Protein AF-A0A367J0Y9-F1 (afdb_monomer_lite)

Foldseek 3Di:
DDDPPPPPDPPPDDPDPCPPPLVDFDKDKDPWDWDDDPAEIETEIEIETPDPPDDDDPVVVVVVQVVVCVVVVHRYHYHYHYDPDQVVGPRSVVSVLVVVLVPDDNVVSVCVVVVVVPPPDPDDDPDPPVDPDDDDDDDDDGPHDDDDD

Organism: Rhizopus azygosporus (NCBI:txid86630)

pLDDT: mean 73.76, std 20.72, range [27.08, 94.31]

Secondary structure (DSSP, 8-state):
---S----------SS----S--S--EEEPPPEEEE-SSEEEEEEEEEES-SS-PPPHHHHHHHHHHHHHHHTSEEEEEEEE-SSGGGSHHHHHHHHHHHHTTS-HHHHHHHHHHHHS---SS---S------------S--TTS----

Sequence (149 aa):
MKDILSNGLAKYYLPNGNTQIIAHNFDSASKPIIDVTSTTVTVTVFYYMSDTQSALNNNTINALGEVISNVWEQAVELRLVKLHYPYLNSDILAAFIMKNLETDRFERVINKIFSITTPVVSGESNLPSHIIGIKIRLAGRLVTEPSRP

Structure (mmCIF, N/CA/C/O backbone):
data_AF-A0A367J0Y9-F1
#
_entry.id   AF-A0A367J0Y9-F1
#
loop_
_atom_site.group_PDB
_atom_site.id
_atom_site.type_symbol
_atom_site.label_atom_id
_atom_site.label_alt_id
_atom_site.label_comp_id
_atom_site.label_asym_id
_atom_site.label_entity_id
_atom_site.label_seq_id
_atom_site.pdbx_PDB_ins_code
_atom_site.Cartn_x
_atom_site.Cartn_y
_atom_site.Cartn_z
_atom_site.occupancy
_atom_site.B_iso_or_equiv
_atom_site.auth_seq_id
_atom_site.auth_comp_id
_atom_site.auth_asym_id
_atom_site.auth_atom_id
_atom_site.pdbx_PDB_model_num
ATOM 1 N N . MET A 1 1 ? 11.544 -29.829 25.496 1.00 34.91 1 MET A N 1
ATOM 2 C CA . MET A 1 1 ? 12.738 -29.700 24.631 1.00 34.91 1 MET A CA 1
ATOM 3 C C . MET A 1 1 ? 12.271 -29.997 23.205 1.00 34.91 1 MET A C 1
ATOM 5 O O . MET A 1 1 ? 12.042 -31.150 22.890 1.00 34.91 1 MET A O 1
ATOM 9 N N . LYS A 1 2 ? 11.651 -28.986 22.586 1.00 34.00 2 LYS A N 1
ATOM 10 C CA . LYS A 1 2 ? 12.110 -28.248 21.390 1.00 34.00 2 LYS A CA 1
ATOM 11 C C . LYS A 1 2 ? 11.765 -28.936 20.055 1.00 34.00 2 LYS A C 1
ATOM 13 O O . LYS A 1 2 ? 12.516 -29.749 19.540 1.00 34.00 2 LYS A O 1
ATOM 18 N N . ASP A 1 3 ? 10.597 -28.523 19.562 1.00 34.25 3 ASP A N 1
ATOM 19 C CA . ASP A 1 3 ? 10.324 -28.056 18.198 1.00 34.25 3 ASP A CA 1
ATOM 20 C C . ASP A 1 3 ? 10.397 -29.052 17.034 1.00 34.25 3 ASP A C 1
ATOM 22 O O . ASP A 1 3 ? 11.347 -29.091 16.261 1.00 34.25 3 ASP A O 1
ATOM 26 N N . ILE A 1 4 ? 9.272 -29.742 16.822 1.00 35.69 4 ILE A N 1
ATOM 27 C CA . ILE A 1 4 ? 8.912 -30.424 15.562 1.00 35.69 4 ILE A CA 1
ATOM 28 C C . ILE A 1 4 ? 8.131 -29.464 14.618 1.00 35.69 4 ILE A C 1
ATOM 30 O O . ILE A 1 4 ? 7.610 -29.868 13.587 1.00 35.69 4 ILE A O 1
ATOM 34 N N . LEU A 1 5 ? 8.068 -28.157 14.914 1.00 39.47 5 LEU A N 1
ATOM 35 C CA . LEU A 1 5 ? 7.218 -27.191 14.188 1.00 39.47 5 LEU A CA 1
ATOM 36 C C . LEU A 1 5 ? 7.943 -26.225 13.228 1.00 39.47 5 LEU A C 1
ATOM 38 O O . LEU A 1 5 ? 7.322 -25.274 12.767 1.00 39.47 5 LEU A O 1
ATOM 42 N N . SER A 1 6 ? 9.215 -26.435 12.869 1.00 36.50 6 SER A N 1
ATOM 43 C CA . SER A 1 6 ? 9.985 -25.401 12.138 1.00 36.50 6 SER A CA 1
ATOM 44 C C . SER A 1 6 ? 10.417 -25.734 10.699 1.00 36.50 6 SER A C 1
ATOM 46 O O . SER A 1 6 ? 11.365 -25.142 10.196 1.00 36.50 6 SER A O 1
ATOM 48 N N . ASN A 1 7 ? 9.737 -26.645 9.992 1.00 37.03 7 ASN A N 1
ATOM 49 C CA . ASN A 1 7 ? 10.097 -26.987 8.599 1.00 37.03 7 ASN A CA 1
ATOM 50 C C . ASN A 1 7 ? 8.996 -26.675 7.569 1.00 37.03 7 ASN A C 1
ATOM 52 O O . ASN A 1 7 ? 8.908 -27.317 6.528 1.00 37.03 7 ASN A O 1
ATOM 56 N N . GLY A 1 8 ? 8.173 -25.661 7.842 1.00 32.44 8 GLY A N 1
ATOM 57 C CA . GLY A 1 8 ? 7.136 -25.160 6.935 1.00 32.44 8 GLY A CA 1
ATOM 58 C C . GLY A 1 8 ? 7.491 -23.845 6.237 1.00 32.44 8 GLY A C 1
ATOM 59 O O . GLY A 1 8 ? 6.604 -23.034 6.004 1.00 32.44 8 GLY A O 1
ATOM 60 N N . LEU A 1 9 ? 8.766 -23.578 5.940 1.00 32.06 9 LEU A N 1
ATOM 61 C CA . LEU A 1 9 ? 9.153 -22.439 5.103 1.00 32.06 9 LEU A CA 1
ATOM 62 C C . LEU A 1 9 ? 9.387 -22.943 3.684 1.00 32.06 9 LEU A C 1
ATOM 64 O O . LEU A 1 9 ? 10.499 -23.334 3.326 1.00 32.06 9 LEU A O 1
ATOM 68 N N . ALA A 1 10 ? 8.332 -22.928 2.871 1.00 32.50 10 ALA A N 1
ATOM 69 C CA . ALA A 1 10 ? 8.476 -23.010 1.428 1.00 32.50 10 ALA A CA 1
ATOM 70 C C . ALA A 1 10 ? 9.281 -21.786 0.962 1.00 32.50 10 ALA A C 1
ATOM 72 O O . ALA A 1 10 ? 8.745 -20.709 0.707 1.00 32.50 10 ALA A O 1
ATOM 73 N N . LYS A 1 11 ? 10.606 -21.943 0.905 1.00 31.31 11 LYS A N 1
ATOM 74 C CA . LYS A 1 11 ? 11.494 -21.064 0.152 1.00 31.31 11 LYS A CA 1
ATOM 75 C C . LYS A 1 11 ? 11.172 -21.298 -1.318 1.00 31.31 11 LYS A C 1
ATOM 77 O O . LYS A 1 11 ? 11.766 -22.165 -1.952 1.00 31.31 11 LYS A O 1
ATOM 82 N N . TYR A 1 12 ? 10.210 -20.557 -1.853 1.00 30.33 12 TYR A N 1
ATOM 83 C CA . TYR A 1 12 ? 10.060 -20.457 -3.296 1.00 30.33 12 TYR A CA 1
ATOM 84 C C . TYR A 1 12 ? 11.231 -19.624 -3.810 1.00 30.33 12 TYR A C 1
ATOM 86 O O . TYR A 1 12 ? 11.240 -18.396 -3.753 1.00 30.33 12 TYR A O 1
ATOM 94 N N . TYR A 1 13 ? 12.271 -20.341 -4.226 1.00 27.08 13 TYR A N 1
ATOM 95 C CA . TYR A 1 13 ? 13.367 -19.804 -5.009 1.00 27.08 13 TYR A CA 1
ATOM 96 C C . TYR A 1 13 ? 12.780 -19.250 -6.308 1.00 27.08 13 TYR A C 1
ATOM 98 O O . TYR A 1 13 ? 12.309 -20.010 -7.153 1.00 27.08 13 TYR A O 1
ATOM 106 N N . LEU A 1 14 ? 12.817 -17.927 -6.476 1.00 37.81 14 LEU A N 1
ATOM 107 C CA . LEU A 1 14 ? 12.752 -17.341 -7.809 1.00 37.81 14 LEU A CA 1
ATOM 108 C C . LEU A 1 14 ? 13.951 -17.898 -8.596 1.00 37.81 14 LEU A C 1
ATOM 110 O O . LEU A 1 14 ? 15.076 -17.855 -8.078 1.00 37.81 14 LEU A O 1
ATOM 114 N N . PRO A 1 15 ? 13.752 -18.453 -9.806 1.00 31.33 15 PRO A N 1
ATOM 115 C CA . PRO A 1 15 ? 14.873 -18.800 -10.655 1.00 31.33 15 PRO A CA 1
ATOM 116 C C . PRO A 1 15 ? 15.612 -17.496 -10.941 1.00 31.33 15 PRO A C 1
ATOM 118 O O . PRO A 1 15 ? 15.023 -16.534 -11.434 1.00 31.33 15 PRO A O 1
ATOM 121 N N . ASN A 1 16 ? 16.901 -17.496 -10.608 1.00 31.97 16 ASN A N 1
ATOM 122 C CA . ASN A 1 16 ? 17.862 -16.401 -10.734 1.00 31.97 16 ASN A CA 1
ATOM 123 C C . ASN A 1 16 ? 17.915 -15.531 -9.470 1.00 31.97 16 ASN A C 1
ATOM 125 O O . ASN A 1 16 ? 17.088 -14.649 -9.250 1.00 31.97 16 ASN A O 1
ATOM 129 N N . GLY A 1 17 ? 18.942 -15.781 -8.650 1.00 32.88 17 GLY A N 1
ATOM 130 C CA . GLY A 1 17 ? 19.287 -15.043 -7.434 1.00 32.88 17 GLY A CA 1
ATOM 131 C C . GLY A 1 17 ? 19.759 -13.613 -7.695 1.00 32.88 17 GLY A C 1
ATOM 132 O O . GLY A 1 17 ? 20.838 -13.224 -7.265 1.00 32.88 17 GLY A O 1
ATOM 133 N N . ASN A 1 18 ? 18.922 -12.826 -8.362 1.00 30.58 18 ASN A N 1
ATOM 134 C CA . ASN A 1 18 ? 19.057 -11.389 -8.493 1.00 30.58 18 ASN A CA 1
ATOM 135 C C . ASN A 1 18 ? 18.018 -10.727 -7.583 1.00 30.58 18 ASN A C 1
ATOM 137 O O . ASN A 1 18 ? 17.045 -10.135 -8.041 1.00 30.58 18 ASN A O 1
ATOM 141 N N . THR A 1 19 ? 18.247 -10.782 -6.273 1.00 42.62 19 THR A N 1
ATOM 142 C CA . THR A 1 19 ? 17.539 -9.949 -5.282 1.00 42.62 19 THR A CA 1
ATOM 143 C C . THR A 1 19 ? 17.888 -8.454 -5.398 1.00 42.62 19 THR A C 1
ATOM 145 O O . THR A 1 19 ? 17.482 -7.662 -4.558 1.00 42.62 19 THR A O 1
ATOM 148 N N . GLN A 1 20 ? 18.606 -8.038 -6.450 1.00 39.94 20 GLN A N 1
ATOM 149 C CA . GLN A 1 20 ? 19.061 -6.666 -6.690 1.00 39.94 20 GLN A CA 1
ATOM 150 C C . GLN A 1 20 ? 18.580 -6.102 -8.040 1.00 39.94 20 GLN A C 1
ATOM 152 O O . GLN A 1 20 ? 19.395 -5.677 -8.854 1.00 39.94 20 GLN A O 1
ATOM 157 N N . ILE A 1 21 ? 17.277 -6.113 -8.342 1.00 42.75 21 ILE A N 1
ATOM 158 C CA . ILE A 1 21 ? 16.778 -5.440 -9.569 1.00 42.75 21 ILE A CA 1
ATOM 159 C C . ILE A 1 21 ? 15.728 -4.352 -9.284 1.00 42.75 21 ILE A C 1
ATOM 161 O O . ILE A 1 21 ? 15.414 -3.555 -10.166 1.00 42.75 21 ILE A O 1
ATOM 165 N N . ILE A 1 22 ? 15.277 -4.211 -8.034 1.00 46.06 22 ILE A N 1
ATOM 166 C CA . ILE A 1 22 ? 14.557 -3.017 -7.573 1.00 46.06 22 ILE A CA 1
ATOM 167 C C . ILE A 1 22 ? 15.456 -2.341 -6.534 1.00 46.06 22 ILE A C 1
ATOM 169 O O . ILE A 1 22 ? 15.330 -2.561 -5.337 1.00 46.06 22 ILE A O 1
ATOM 173 N N . ALA A 1 23 ? 16.441 -1.577 -7.005 1.00 38.38 23 ALA A N 1
ATOM 174 C CA . ALA A 1 23 ? 17.453 -0.920 -6.169 1.00 38.38 23 ALA A CA 1
ATOM 175 C C . ALA A 1 23 ? 16.936 0.347 -5.459 1.00 38.38 23 ALA A C 1
ATOM 177 O O . ALA A 1 23 ? 17.696 1.274 -5.183 1.00 38.38 23 ALA A O 1
ATOM 178 N N . HIS A 1 24 ? 15.643 0.400 -5.153 1.00 49.78 24 HIS A N 1
ATOM 179 C CA . HIS A 1 24 ? 15.073 1.459 -4.341 1.00 49.78 24 HIS A CA 1
ATOM 180 C C . HIS A 1 24 ? 14.220 0.799 -3.273 1.00 49.78 24 HIS A C 1
ATOM 182 O O . HIS A 1 24 ? 13.241 0.131 -3.601 1.00 49.78 24 HIS A O 1
ATOM 188 N N . ASN A 1 25 ? 14.603 0.985 -2.008 1.00 57.75 25 ASN A N 1
ATOM 189 C CA . ASN A 1 25 ? 13.725 0.720 -0.876 1.00 57.75 25 ASN A CA 1
ATOM 190 C C . ASN A 1 25 ? 12.412 1.464 -1.154 1.00 57.75 25 ASN A C 1
ATOM 192 O O . ASN A 1 25 ? 12.376 2.695 -1.141 1.00 57.75 25 ASN A O 1
ATOM 196 N N . PHE A 1 26 ? 11.384 0.718 -1.551 1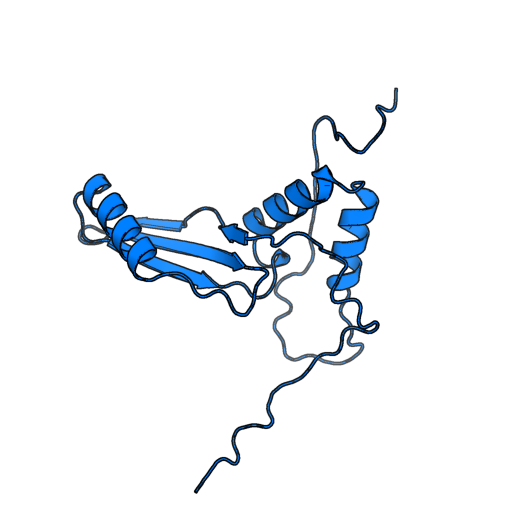.00 66.38 26 PHE A N 1
ATOM 197 C CA . PHE A 1 26 ? 10.076 1.260 -1.873 1.00 66.38 26 PHE A CA 1
ATOM 198 C C . PHE A 1 26 ? 9.133 0.899 -0.742 1.00 66.38 26 PHE A C 1
ATOM 200 O O . PHE A 1 26 ? 8.754 -0.264 -0.585 1.00 66.38 26 PHE A O 1
ATOM 207 N N . ASP A 1 27 ? 8.756 1.926 0.005 1.00 81.31 27 ASP A N 1
ATOM 208 C CA . ASP A 1 27 ? 7.771 1.840 1.063 1.00 81.31 27 ASP A CA 1
ATOM 209 C C . ASP A 1 27 ? 6.578 2.702 0.656 1.00 81.31 27 ASP A C 1
ATOM 211 O O . ASP A 1 27 ? 6.728 3.856 0.243 1.00 81.31 27 ASP A O 1
ATOM 215 N N . SER A 1 28 ? 5.382 2.127 0.703 1.00 84.88 28 SER A N 1
ATOM 216 C CA . SER A 1 28 ? 4.166 2.818 0.285 1.00 84.88 28 SER A CA 1
ATOM 217 C C . SER A 1 28 ? 2.951 2.283 1.019 1.00 84.88 28 SER A C 1
ATOM 219 O O . SER A 1 28 ? 2.903 1.120 1.421 1.00 84.88 28 SER A O 1
ATOM 221 N N . ALA A 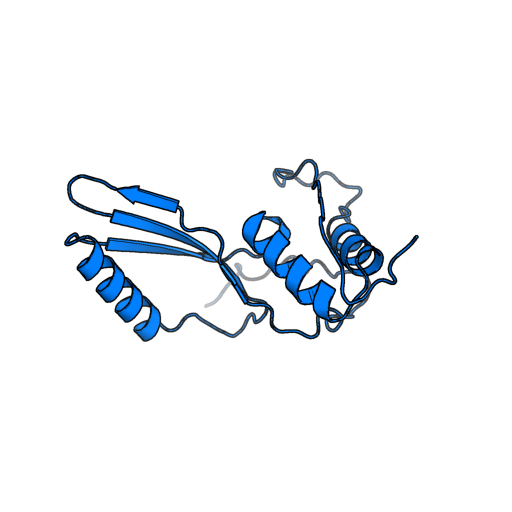1 29 ? 1.962 3.151 1.182 1.00 89.31 29 ALA A N 1
ATOM 222 C CA . ALA A 1 29 ? 0.695 2.854 1.817 1.00 89.31 29 ALA A CA 1
ATOM 223 C C . ALA A 1 29 ? -0.444 3.026 0.809 1.00 89.31 29 ALA A C 1
ATOM 225 O O . ALA A 1 29 ? -0.392 3.885 -0.073 1.00 89.31 29 ALA A O 1
ATOM 226 N N . SER A 1 30 ? -1.476 2.199 0.946 1.00 91.25 30 SER A N 1
ATOM 227 C CA . SER A 1 30 ? -2.718 2.349 0.203 1.00 91.25 30 SER A CA 1
ATOM 228 C C . SER A 1 30 ? -3.495 3.562 0.695 1.00 91.25 30 SER A C 1
ATOM 230 O O . SER A 1 30 ? -3.214 4.121 1.760 1.00 91.25 30 SER A O 1
ATOM 232 N N . LYS A 1 31 ? -4.557 3.916 -0.030 1.00 91.38 31 LYS A N 1
ATOM 233 C CA . LYS A 1 31 ? -5.567 4.806 0.541 1.00 91.38 31 LYS A CA 1
ATOM 234 C C . LYS A 1 31 ? -6.136 4.179 1.823 1.00 91.38 31 LYS A C 1
ATOM 236 O O . LYS A 1 31 ? -6.335 2.957 1.850 1.00 91.38 31 LYS A O 1
ATOM 241 N N . PRO A 1 32 ? -6.365 4.979 2.877 1.00 92.19 32 PRO A N 1
ATOM 242 C CA . PRO A 1 32 ? -6.979 4.486 4.097 1.00 92.19 32 PRO A CA 1
ATOM 243 C C . PRO A 1 32 ? -8.448 4.139 3.841 1.00 92.19 32 PRO A C 1
ATOM 245 O O . PRO A 1 32 ? -9.168 4.892 3.184 1.00 92.19 32 PRO A O 1
ATOM 248 N N . ILE A 1 33 ? -8.892 3.013 4.387 1.00 92.44 33 ILE A N 1
ATOM 249 C CA . ILE A 1 33 ? -10.310 2.682 4.531 1.00 92.44 33 ILE A CA 1
ATOM 250 C C . ILE A 1 33 ? -10.734 3.204 5.898 1.00 92.44 33 ILE A C 1
ATOM 252 O O . ILE A 1 33 ? -10.119 2.852 6.906 1.00 92.44 33 ILE A O 1
ATOM 256 N N . ILE A 1 34 ? -11.732 4.081 5.917 1.00 92.94 34 ILE A N 1
ATOM 257 C CA . ILE A 1 34 ? -12.183 4.764 7.127 1.00 92.94 34 ILE A CA 1
ATOM 258 C C . ILE A 1 34 ? -13.622 4.349 7.393 1.00 92.94 34 ILE A C 1
ATOM 260 O O . ILE A 1 34 ? -14.511 4.677 6.608 1.00 92.94 34 ILE A O 1
ATOM 264 N N . ASP A 1 35 ? -13.830 3.682 8.521 1.00 93.25 35 ASP A N 1
ATOM 265 C CA . ASP A 1 35 ? -15.145 3.294 9.012 1.00 93.25 35 ASP A CA 1
ATOM 266 C C . ASP A 1 35 ? -15.459 4.107 10.269 1.00 93.25 35 ASP A C 1
ATOM 268 O O . ASP A 1 35 ? -14.822 3.956 11.315 1.00 93.25 35 ASP A O 1
ATOM 272 N N . VAL A 1 36 ? -16.434 5.008 10.154 1.00 91.12 36 VAL A N 1
ATOM 273 C CA . VAL A 1 36 ? -16.854 5.888 11.249 1.00 91.12 36 VAL A CA 1
ATOM 274 C C . VAL A 1 36 ? -18.070 5.281 11.934 1.00 91.12 36 VAL A C 1
ATOM 276 O O . VAL A 1 36 ? -19.128 5.127 11.325 1.00 91.12 36 VAL A O 1
ATOM 279 N N . THR A 1 37 ? -17.923 4.952 13.214 1.00 90.31 37 THR A N 1
ATOM 280 C CA . THR A 1 37 ? -19.020 4.526 14.095 1.00 90.31 37 THR A CA 1
ATOM 281 C C . THR A 1 37 ? -19.358 5.657 15.072 1.00 90.31 37 THR A C 1
ATOM 283 O O . THR A 1 37 ? -18.610 6.622 1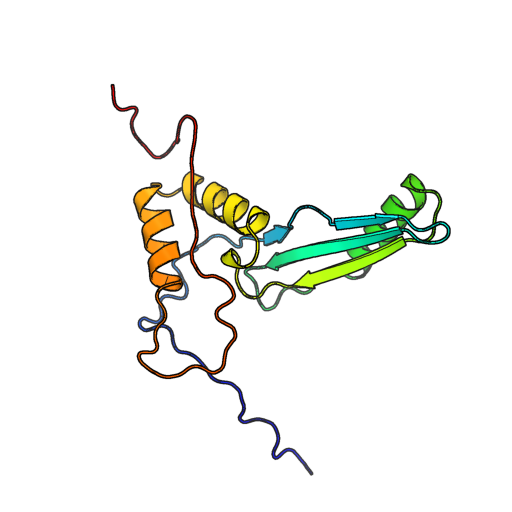5.203 1.00 90.31 37 THR A O 1
ATOM 286 N N . SER A 1 38 ? -20.480 5.563 15.791 1.00 84.56 38 SER A N 1
ATOM 287 C CA . SER A 1 38 ? -20.883 6.568 16.789 1.00 84.56 38 SER A CA 1
ATOM 288 C C . SER A 1 38 ? -19.864 6.780 17.917 1.00 84.56 38 SER A C 1
ATOM 290 O O . SER A 1 38 ? -19.847 7.847 18.522 1.00 84.56 38 SER A O 1
ATOM 292 N N . THR A 1 39 ? -19.031 5.778 18.207 1.00 87.19 39 THR A N 1
ATOM 293 C CA . THR A 1 39 ? -18.076 5.790 19.327 1.00 87.19 39 THR A CA 1
ATOM 294 C C . THR A 1 39 ? -16.615 5.739 18.901 1.00 87.19 39 THR A C 1
ATOM 296 O O . THR A 1 39 ? -15.748 6.170 19.657 1.00 87.19 39 THR A O 1
ATOM 299 N N . THR A 1 40 ? -16.328 5.166 17.733 1.00 91.12 40 THR A N 1
ATOM 300 C CA . THR A 1 40 ? -14.964 4.853 17.304 1.00 91.12 40 THR A CA 1
ATOM 301 C C . THR A 1 40 ? -14.791 5.056 15.809 1.00 91.12 40 THR A C 1
ATOM 303 O O . THR A 1 40 ? -15.667 4.691 15.021 1.00 91.12 40 THR A O 1
ATOM 306 N N . VAL A 1 41 ? -13.624 5.561 15.421 1.00 92.81 41 VAL A N 1
ATOM 307 C CA . VAL A 1 41 ? -13.186 5.638 14.025 1.00 92.81 41 VAL A CA 1
ATOM 308 C C . VAL A 1 41 ? -12.146 4.553 13.787 1.00 92.81 41 VAL A C 1
ATOM 310 O O . VAL A 1 41 ? -11.072 4.573 14.386 1.00 92.81 41 VAL A O 1
ATOM 313 N N . THR A 1 42 ? -12.444 3.606 12.905 1.00 94.31 42 THR A N 1
ATOM 314 C CA . THR A 1 42 ? -11.482 2.580 12.497 1.00 94.31 42 THR A CA 1
ATOM 315 C C . THR A 1 42 ? -10.815 3.017 11.200 1.00 94.31 42 THR A C 1
ATOM 317 O O . THR A 1 42 ? -11.478 3.219 10.184 1.00 94.31 42 THR A O 1
ATOM 320 N N . VAL A 1 43 ? -9.490 3.153 11.224 1.00 93.06 43 VAL A N 1
ATOM 321 C CA . VAL A 1 43 ? -8.683 3.522 10.056 1.00 93.06 43 VAL A CA 1
ATOM 322 C C . VAL A 1 43 ? -7.823 2.328 9.672 1.00 93.06 43 VAL A C 1
ATOM 324 O O . VAL A 1 43 ? -6.860 1.998 10.362 1.00 93.06 43 VAL A O 1
ATOM 327 N N . THR A 1 44 ? -8.161 1.675 8.563 1.00 94.19 44 THR A N 1
ATOM 328 C CA . THR A 1 44 ? -7.396 0.543 8.029 1.00 94.19 44 THR A CA 1
ATOM 329 C C . THR A 1 44 ? -6.508 0.997 6.881 1.00 94.19 44 THR A C 1
ATOM 331 O O . THR A 1 44 ? -6.989 1.542 5.889 1.00 94.19 44 THR A O 1
ATOM 334 N N . VAL A 1 45 ? -5.206 0.745 6.992 1.00 93.06 45 VAL A N 1
ATOM 335 C CA . VAL A 1 45 ? -4.216 1.099 5.972 1.00 93.06 45 VAL A CA 1
ATOM 336 C C . VAL A 1 45 ? -3.416 -0.136 5.600 1.00 93.06 45 VAL A C 1
ATOM 338 O O . VAL A 1 45 ? -2.747 -0.739 6.443 1.00 93.06 45 VAL A O 1
ATOM 341 N N . PHE A 1 46 ? -3.460 -0.505 4.322 1.00 92.12 46 PHE A N 1
ATOM 342 C CA . PHE A 1 46 ? -2.556 -1.511 3.787 1.00 92.12 46 PHE A CA 1
ATOM 343 C C . PHE A 1 46 ? -1.231 -0.846 3.449 1.00 92.12 46 PHE A C 1
ATOM 345 O O . PHE A 1 46 ? -1.210 0.269 2.932 1.00 92.12 46 PHE A O 1
ATOM 352 N N . TYR A 1 47 ? -0.120 -1.515 3.716 1.00 90.88 47 TYR A N 1
ATOM 353 C CA . TYR A 1 47 ? 1.192 -0.968 3.399 1.00 90.88 47 TYR A CA 1
ATOM 354 C C . TYR A 1 47 ? 2.138 -2.049 2.895 1.00 90.88 47 TYR A C 1
ATOM 356 O O . TYR A 1 47 ? 2.038 -3.215 3.271 1.00 90.88 47 TYR A O 1
ATOM 364 N N . TYR A 1 48 ? 3.066 -1.655 2.037 1.00 87.12 48 TYR A N 1
ATOM 365 C CA . TYR A 1 48 ? 4.151 -2.490 1.548 1.00 87.12 48 TYR A CA 1
ATOM 366 C C . TYR A 1 48 ? 5.474 -1.864 1.972 1.00 87.12 48 TYR A C 1
ATOM 368 O O . TYR A 1 48 ? 5.651 -0.653 1.842 1.00 87.12 48 TYR A O 1
ATOM 376 N N . MET A 1 49 ? 6.385 -2.696 2.472 1.00 84.25 49 MET A N 1
ATOM 377 C CA . MET A 1 49 ? 7.754 -2.299 2.789 1.00 84.25 49 MET A CA 1
ATOM 378 C C . MET A 1 49 ? 8.719 -3.278 2.147 1.00 84.25 49 MET A C 1
ATOM 380 O O . MET A 1 49 ? 8.566 -4.493 2.309 1.00 84.25 49 MET A O 1
ATOM 384 N N . SER A 1 50 ? 9.705 -2.737 1.437 1.00 73.56 50 SER A N 1
ATOM 385 C CA . SER A 1 50 ? 10.724 -3.542 0.759 1.00 73.56 50 SER A CA 1
ATOM 386 C C . SER A 1 50 ? 11.710 -4.162 1.744 1.00 73.56 50 SER A C 1
ATOM 388 O O . SER A 1 50 ? 12.243 -5.240 1.483 1.00 73.56 50 SER A O 1
ATOM 390 N N . ASP A 1 51 ? 11.973 -3.484 2.860 1.00 75.31 51 ASP A N 1
ATOM 391 C CA . ASP A 1 51 ? 12.867 -3.999 3.885 1.00 75.31 51 ASP A CA 1
ATOM 392 C C . ASP A 1 51 ? 12.118 -4.936 4.842 1.00 75.31 51 ASP A C 1
ATOM 394 O O . ASP A 1 51 ? 11.139 -4.579 5.505 1.00 75.31 51 ASP A O 1
ATOM 398 N N . THR A 1 52 ? 12.596 -6.175 4.918 1.00 64.25 52 THR A N 1
ATOM 399 C CA . THR A 1 52 ? 12.075 -7.193 5.829 1.00 64.25 52 THR A CA 1
ATOM 400 C C . THR A 1 52 ? 12.447 -6.942 7.288 1.00 64.25 52 THR A C 1
ATOM 402 O O . THR A 1 52 ? 11.742 -7.441 8.162 1.00 64.25 52 THR A O 1
ATOM 405 N N . GLN A 1 53 ? 13.523 -6.193 7.550 1.00 63.38 53 GLN A N 1
ATOM 406 C CA . GLN A 1 53 ? 14.058 -5.952 8.896 1.00 63.38 53 GLN A CA 1
ATOM 407 C C . GLN A 1 53 ? 13.542 -4.655 9.528 1.00 63.38 53 GLN A C 1
ATOM 409 O O . GLN A 1 53 ? 13.604 -4.493 10.747 1.00 63.38 53 GLN A O 1
ATOM 414 N N . SER A 1 54 ? 12.994 -3.745 8.723 1.00 67.25 54 SER A N 1
ATOM 415 C CA . SER A 1 54 ? 12.385 -2.515 9.215 1.00 67.25 54 SER A CA 1
ATOM 416 C C . SER A 1 54 ? 10.983 -2.793 9.765 1.00 67.25 54 SER A C 1
ATOM 418 O O . SER A 1 54 ? 10.043 -3.098 9.028 1.00 67.25 54 SER A O 1
ATOM 420 N N . ALA A 1 55 ? 10.844 -2.695 11.088 1.00 69.88 55 ALA A N 1
ATOM 421 C CA . ALA A 1 55 ? 9.557 -2.672 11.772 1.00 69.88 55 ALA A CA 1
ATOM 422 C C . ALA A 1 55 ? 9.036 -1.232 11.870 1.00 69.88 55 ALA A C 1
ATOM 424 O O . ALA A 1 55 ? 9.812 -0.284 11.996 1.00 69.88 55 ALA A O 1
ATOM 425 N N . LEU A 1 56 ? 7.712 -1.068 11.843 1.00 80.19 56 LEU A N 1
ATOM 426 C CA . LEU A 1 56 ? 7.109 0.232 12.113 1.00 80.19 56 LEU A CA 1
ATOM 427 C C . LEU A 1 56 ? 7.400 0.641 13.560 1.00 80.19 56 LEU A C 1
ATOM 429 O O . LEU A 1 56 ? 7.317 -0.173 14.480 1.00 80.19 56 LEU A O 1
ATOM 433 N N . ASN A 1 57 ? 7.734 1.911 13.763 1.00 87.06 57 ASN A N 1
ATOM 434 C CA . ASN A 1 57 ? 8.025 2.429 15.089 1.00 87.06 57 ASN A CA 1
ATOM 435 C C . ASN A 1 57 ? 6.712 2.719 15.841 1.00 87.06 57 ASN A C 1
ATOM 437 O O . ASN A 1 57 ? 5.899 3.543 15.412 1.00 87.06 57 ASN A O 1
ATOM 441 N N . ASN A 1 58 ? 6.520 2.069 16.991 1.00 88.50 58 ASN A N 1
ATOM 442 C CA . ASN A 1 58 ? 5.319 2.236 17.814 1.00 88.50 58 ASN A CA 1
ATOM 443 C C . ASN A 1 58 ? 5.105 3.691 18.252 1.00 88.50 58 ASN A C 1
ATOM 445 O O . ASN A 1 58 ? 3.967 4.143 18.314 1.00 88.50 58 ASN A O 1
ATOM 449 N N . ASN A 1 59 ? 6.175 4.456 18.484 1.00 92.25 59 ASN A N 1
ATOM 450 C CA . ASN A 1 59 ? 6.056 5.859 18.884 1.00 92.25 59 ASN A CA 1
ATOM 451 C C . ASN A 1 59 ? 5.458 6.709 17.759 1.00 92.25 59 ASN A C 1
ATOM 453 O O . ASN A 1 59 ? 4.592 7.541 18.012 1.00 92.25 59 ASN A O 1
ATOM 457 N N . THR A 1 60 ? 5.876 6.473 16.511 1.00 89.38 60 THR A N 1
ATOM 458 C CA . THR A 1 60 ? 5.316 7.189 15.354 1.00 89.38 60 THR A CA 1
ATOM 459 C C . THR A 1 60 ? 3.877 6.774 15.074 1.00 89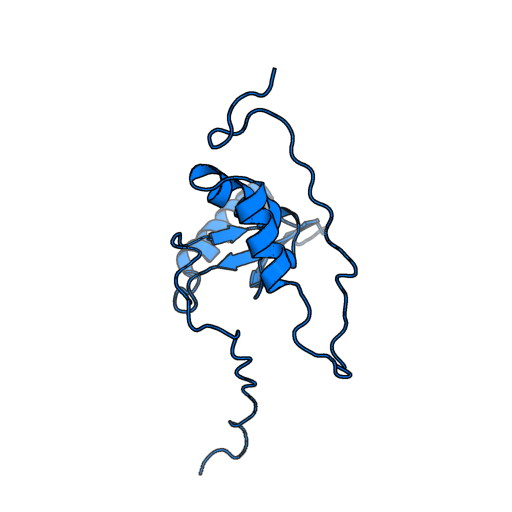.38 60 THR A C 1
ATOM 461 O O . THR A 1 60 ? 3.066 7.614 14.699 1.00 89.38 60 THR A O 1
ATOM 464 N N . ILE A 1 61 ? 3.544 5.499 15.300 1.00 90.00 61 ILE A N 1
ATOM 465 C CA . ILE A 1 61 ? 2.173 4.996 15.165 1.00 90.00 61 ILE A CA 1
ATOM 466 C C . ILE A 1 61 ? 1.257 5.638 16.212 1.00 90.00 61 ILE A C 1
ATOM 468 O O . ILE A 1 61 ? 0.175 6.106 15.870 1.00 90.00 61 ILE A O 1
ATOM 472 N N . ASN A 1 62 ? 1.701 5.705 17.467 1.00 91.69 62 ASN A N 1
ATOM 473 C CA . ASN A 1 62 ? 0.923 6.303 18.548 1.00 91.69 62 ASN A CA 1
ATOM 474 C C . ASN A 1 62 ? 0.712 7.803 18.321 1.00 91.69 62 ASN A C 1
ATOM 476 O O . ASN A 1 62 ? -0.411 8.277 18.456 1.00 91.69 62 ASN A O 1
ATOM 480 N N . ALA A 1 63 ? 1.753 8.526 17.897 1.00 92.69 63 ALA A N 1
ATOM 481 C CA . ALA A 1 63 ? 1.639 9.939 17.541 1.00 92.69 63 ALA A CA 1
ATOM 482 C C . ALA A 1 63 ? 0.658 10.161 16.377 1.00 92.69 63 ALA A C 1
ATOM 484 O O . ALA A 1 63 ? -0.146 11.089 16.410 1.00 92.69 63 ALA A O 1
ATOM 485 N N . LEU A 1 64 ? 0.676 9.291 15.361 1.00 89.81 64 LEU A N 1
ATOM 486 C CA . LEU A 1 64 ? -0.303 9.336 14.275 1.00 89.81 64 LEU A CA 1
ATOM 487 C C . LEU A 1 64 ? -1.725 9.087 14.798 1.00 89.81 64 LEU A C 1
ATOM 489 O O . LEU A 1 64 ? -2.640 9.820 14.436 1.00 89.81 64 LEU A O 1
ATOM 493 N N . GLY A 1 65 ? -1.907 8.086 15.662 1.00 91.19 65 GLY A N 1
ATOM 494 C CA . GLY A 1 65 ? -3.191 7.791 16.297 1.00 91.19 65 GLY A CA 1
ATOM 495 C C . GLY A 1 65 ? -3.729 8.964 17.117 1.00 91.19 65 GLY A C 1
ATOM 496 O O . GLY A 1 65 ? -4.917 9.259 17.035 1.00 91.19 65 GLY A O 1
ATOM 497 N N . GLU A 1 66 ? -2.861 9.674 17.838 1.00 93.06 66 GLU A N 1
ATOM 498 C CA . GLU A 1 66 ? -3.212 10.875 18.603 1.00 93.06 66 GLU A CA 1
ATOM 499 C C . GLU A 1 66 ? -3.637 12.030 17.688 1.00 93.06 66 GLU A C 1
ATOM 501 O O . GLU A 1 66 ? -4.688 12.630 17.899 1.00 93.06 66 GLU A O 1
ATOM 506 N N . VAL A 1 67 ? -2.879 12.303 16.620 1.00 94.00 67 VAL A N 1
ATOM 507 C CA . VAL A 1 67 ? -3.233 13.341 15.636 1.00 94.00 67 VAL A CA 1
ATOM 508 C C . VAL A 1 67 ? -4.579 13.042 14.984 1.00 94.00 67 VAL A C 1
ATOM 510 O O . VAL A 1 67 ? -5.415 13.933 14.868 1.00 94.00 67 VAL A O 1
ATOM 513 N N . ILE A 1 68 ? -4.804 11.792 14.581 1.00 91.31 68 ILE A N 1
ATOM 514 C CA . ILE A 1 68 ? -6.074 11.343 14.009 1.00 91.31 68 ILE A CA 1
ATOM 515 C C . ILE A 1 68 ? -7.174 11.519 15.071 1.00 91.31 68 ILE A C 1
ATOM 517 O O . ILE A 1 68 ? -8.150 12.216 14.825 1.00 91.31 68 ILE A O 1
ATOM 521 N N . SER A 1 69 ? -6.998 11.025 16.296 1.00 93.19 69 SER A N 1
ATOM 522 C CA . SER A 1 69 ? -8.011 11.160 17.356 1.00 93.19 69 SER A CA 1
ATOM 523 C C . SER A 1 69 ? -8.394 12.617 17.633 1.00 93.19 69 SER A C 1
ATOM 525 O O . SER A 1 69 ? -9.580 12.913 17.769 1.00 93.19 69 SER A O 1
ATOM 527 N N . ASN A 1 70 ? -7.429 13.537 17.588 1.00 93.50 70 ASN A N 1
ATOM 528 C CA . ASN A 1 70 ? -7.675 14.970 17.739 1.00 93.50 70 ASN A CA 1
ATOM 529 C C . ASN A 1 70 ? -8.479 15.577 16.577 1.00 93.50 70 ASN A C 1
ATOM 531 O O . ASN A 1 70 ? -9.239 16.513 16.794 1.00 93.50 70 ASN A O 1
ATOM 535 N N . VAL A 1 71 ? -8.334 15.062 15.351 1.00 92.12 71 VAL A N 1
ATOM 536 C CA . VAL A 1 71 ? -9.085 15.538 14.173 1.00 92.12 71 VAL A CA 1
ATOM 537 C C . VAL A 1 71 ? -10.545 15.083 14.206 1.00 92.12 71 VAL A C 1
ATOM 539 O O . VAL A 1 71 ? -11.422 15.828 13.775 1.00 92.12 71 VAL A O 1
ATOM 542 N N . TRP A 1 72 ? -10.811 13.870 14.694 1.00 89.25 72 TRP A N 1
ATOM 543 C CA . TRP A 1 72 ? -12.164 13.299 14.739 1.00 89.25 72 TRP A CA 1
ATOM 544 C C . TRP A 1 72 ? -12.872 13.464 16.092 1.00 89.25 72 TRP A C 1
ATOM 546 O O . TRP A 1 72 ? -14.041 13.105 16.189 1.00 89.25 72 TRP A O 1
ATOM 556 N N . GLU A 1 73 ? -12.188 13.974 17.123 1.00 92.06 73 GLU A N 1
ATOM 557 C CA . GLU A 1 73 ? -12.689 14.101 18.507 1.00 92.06 73 GLU A CA 1
ATOM 558 C C . GLU A 1 73 ? -13.272 12.786 19.070 1.00 92.06 73 GLU A C 1
ATOM 560 O O . GLU A 1 73 ? -14.165 12.767 19.918 1.00 92.06 73 GLU A O 1
ATOM 565 N N . GLN A 1 74 ? -12.769 11.653 18.578 1.00 90.56 74 GLN A N 1
ATOM 566 C CA . GLN A 1 74 ? -13.265 10.312 18.874 1.00 90.56 74 GLN A CA 1
ATOM 567 C C . GLN A 1 74 ? -12.103 9.346 19.101 1.00 90.56 74 GLN A C 1
ATOM 569 O O . GLN A 1 74 ? -10.968 9.585 18.676 1.00 90.56 74 GLN A O 1
ATOM 574 N N . ALA A 1 75 ? -12.391 8.223 19.763 1.00 90.31 75 ALA A N 1
ATOM 575 C CA . ALA A 1 75 ? -11.427 7.142 19.909 1.00 90.31 75 ALA A CA 1
ATOM 576 C C . ALA A 1 75 ? -11.125 6.518 18.537 1.00 90.31 75 ALA A C 1
ATOM 578 O O . ALA A 1 75 ? -12.033 6.166 17.782 1.00 90.31 75 ALA A O 1
ATOM 579 N N . VAL A 1 76 ? -9.841 6.375 18.222 1.00 93.38 76 VAL A N 1
ATOM 580 C CA . VAL A 1 76 ? -9.372 5.877 16.927 1.00 93.38 76 VAL A CA 1
ATOM 581 C C . VAL A 1 76 ? -8.739 4.508 17.096 1.00 93.38 76 VAL A C 1
ATOM 583 O O . VAL A 1 76 ? -7.850 4.320 17.924 1.00 93.38 76 VAL A O 1
ATOM 586 N N . GLU A 1 77 ? -9.141 3.573 16.244 1.00 92.69 77 GLU A N 1
ATOM 587 C CA . GLU A 1 77 ? -8.471 2.291 16.077 1.00 92.69 77 GLU A CA 1
ATOM 588 C C . GLU A 1 77 ? -7.692 2.291 14.756 1.00 92.69 77 GLU A C 1
ATOM 590 O O . GLU A 1 77 ? -8.279 2.265 13.672 1.00 92.69 77 GLU A O 1
ATOM 595 N N . LEU A 1 78 ? -6.360 2.309 14.836 1.00 92.06 78 LEU A N 1
ATOM 596 C CA . LEU A 1 78 ? -5.500 2.230 13.657 1.00 92.06 78 LEU A CA 1
ATOM 597 C C . LEU A 1 78 ? -5.139 0.771 13.351 1.00 92.06 78 LEU A C 1
ATOM 599 O O . LEU A 1 78 ? -4.476 0.101 14.143 1.00 92.06 78 LEU A O 1
ATOM 603 N N . ARG A 1 79 ? -5.527 0.292 12.167 1.00 92.75 79 ARG A N 1
ATOM 604 C CA . ARG A 1 79 ? -5.235 -1.059 11.674 1.00 92.75 79 ARG A CA 1
ATOM 605 C C . ARG A 1 79 ? -4.248 -0.990 10.517 1.00 92.75 79 ARG A C 1
ATOM 607 O O . ARG A 1 79 ? -4.611 -0.655 9.394 1.00 92.75 79 ARG A O 1
ATOM 614 N N . LEU A 1 80 ? -2.989 -1.322 10.786 1.00 90.69 80 LEU A N 1
ATOM 615 C CA . LEU A 1 80 ? -1.935 -1.358 9.771 1.00 90.69 80 LEU A CA 1
ATOM 616 C C . LEU A 1 80 ? -1.728 -2.796 9.294 1.00 90.69 80 LEU A C 1
ATOM 618 O O . LEU A 1 80 ? -1.335 -3.662 10.073 1.00 90.69 80 LEU A O 1
ATOM 622 N N . VAL A 1 81 ? -1.983 -3.053 8.012 1.00 90.06 81 VAL A N 1
ATOM 623 C CA . VAL A 1 81 ? -1.906 -4.397 7.422 1.00 90.06 81 VAL A CA 1
ATOM 624 C C . VAL A 1 81 ? -0.750 -4.465 6.429 1.00 90.06 81 VAL A C 1
ATOM 626 O O . VAL A 1 81 ? -0.789 -3.841 5.367 1.00 90.06 81 VAL A O 1
ATOM 629 N N . LYS A 1 82 ? 0.281 -5.251 6.757 1.00 87.88 82 LYS A N 1
ATOM 630 C CA . LYS A 1 82 ? 1.436 -5.453 5.874 1.00 87.88 82 LYS A CA 1
ATOM 631 C C . LYS A 1 82 ? 1.064 -6.350 4.695 1.00 87.88 82 LYS A C 1
ATOM 633 O O . LYS A 1 82 ? 0.616 -7.479 4.885 1.00 87.88 82 LYS A O 1
ATOM 638 N N . LEU A 1 83 ? 1.328 -5.882 3.483 1.00 84.56 83 LEU A N 1
ATOM 639 C CA . LEU A 1 83 ? 1.255 -6.672 2.262 1.00 84.56 83 LEU A CA 1
ATOM 640 C C . LEU A 1 83 ? 2.608 -7.305 1.961 1.00 84.56 83 LEU A C 1
ATOM 642 O O . LEU A 1 83 ? 3.649 -6.655 2.043 1.00 84.56 83 LEU A O 1
ATOM 646 N N . HIS A 1 84 ? 2.582 -8.575 1.562 1.00 81.06 84 HIS A N 1
ATOM 647 C CA . HIS A 1 84 ? 3.790 -9.283 1.142 1.00 81.06 84 HIS A CA 1
ATOM 648 C C . HIS A 1 84 ? 4.213 -8.916 -0.290 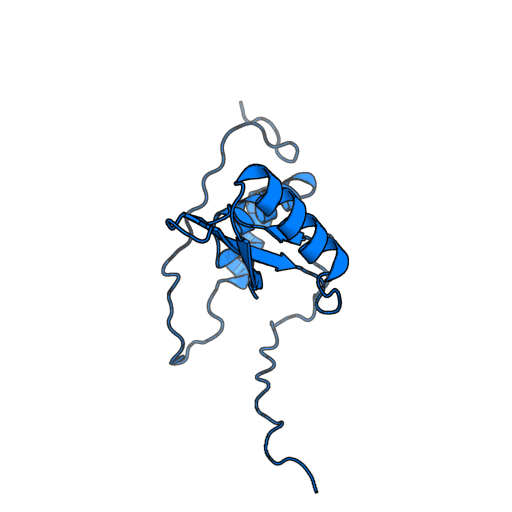1.00 81.06 84 HIS A C 1
ATOM 650 O O . HIS A 1 84 ? 5.397 -8.929 -0.605 1.00 81.06 84 HIS A O 1
ATOM 656 N N . TYR A 1 85 ? 3.256 -8.543 -1.146 1.00 81.38 85 TYR A N 1
ATOM 657 C CA . TYR A 1 85 ? 3.515 -8.159 -2.531 1.00 81.38 85 TYR A CA 1
ATOM 658 C C . TYR A 1 85 ? 2.788 -6.859 -2.902 1.00 81.38 85 TYR A C 1
ATOM 660 O O . TYR A 1 85 ? 1.623 -6.691 -2.527 1.00 81.38 85 TYR A O 1
ATOM 668 N N . PRO A 1 86 ? 3.417 -5.963 -3.690 1.00 82.44 86 PRO A N 1
ATOM 669 C CA . PRO A 1 86 ? 2.836 -4.664 -4.029 1.00 82.44 86 PRO A CA 1
ATOM 670 C C . PRO A 1 86 ? 1.622 -4.786 -4.959 1.00 82.44 86 PRO A C 1
ATOM 672 O O . PRO A 1 86 ? 0.729 -3.950 -4.914 1.00 82.44 86 PRO A O 1
ATOM 675 N N . TYR A 1 87 ? 1.544 -5.847 -5.769 1.00 84.19 87 TYR A N 1
ATOM 676 C CA . TYR A 1 87 ? 0.438 -6.081 -6.704 1.00 84.19 87 TYR A CA 1
ATOM 677 C C . TYR A 1 87 ? -0.870 -6.540 -6.040 1.00 84.19 87 TYR A C 1
ATOM 679 O O . TYR A 1 87 ? -1.888 -6.627 -6.721 1.00 84.19 87 TYR A O 1
ATOM 687 N N . LEU A 1 88 ? -0.872 -6.818 -4.730 1.00 84.56 88 LEU A N 1
ATOM 688 C CA . LEU A 1 88 ? -2.088 -7.168 -3.983 1.00 84.56 88 LEU A CA 1
ATOM 689 C C . LEU A 1 88 ? -2.995 -5.957 -3.717 1.00 84.56 88 LEU A C 1
ATOM 691 O O . LEU A 1 88 ? -4.140 -6.128 -3.307 1.00 84.56 88 LEU A O 1
ATOM 695 N N . ASN A 1 89 ? -2.501 -4.739 -3.945 1.00 87.75 89 ASN A N 1
ATOM 696 C CA . ASN A 1 89 ? -3.268 -3.511 -3.795 1.00 87.75 89 ASN A CA 1
ATOM 697 C C . ASN A 1 89 ? -2.955 -2.550 -4.949 1.00 87.75 89 ASN A C 1
ATOM 699 O O . ASN A 1 89 ? -1.795 -2.288 -5.260 1.00 87.75 89 ASN A O 1
ATOM 703 N N . SER A 1 90 ? -3.994 -2.013 -5.587 1.00 89.12 90 SER A N 1
ATOM 704 C CA . SER A 1 90 ? -3.841 -1.170 -6.775 1.00 89.12 90 SER A CA 1
ATOM 705 C C . SER A 1 90 ? -3.154 0.165 -6.497 1.00 89.12 90 SER A C 1
ATOM 707 O O . SER A 1 90 ? -2.400 0.628 -7.349 1.00 89.12 90 SER A O 1
ATOM 709 N N . ASP A 1 91 ? -3.391 0.781 -5.334 1.00 91.44 91 ASP A N 1
ATOM 710 C CA . ASP A 1 91 ? -2.774 2.066 -4.982 1.00 91.44 91 ASP A CA 1
ATOM 711 C C . ASP A 1 91 ? -1.266 1.889 -4.766 1.00 91.44 91 ASP A C 1
ATOM 713 O O . ASP A 1 91 ? -0.457 2.642 -5.310 1.00 91.44 91 ASP A O 1
ATOM 717 N N . ILE A 1 92 ? -0.886 0.836 -4.037 1.00 89.69 92 ILE A N 1
ATOM 718 C CA . ILE A 1 92 ? 0.517 0.498 -3.774 1.00 89.69 92 ILE A CA 1
ATOM 719 C C . ILE A 1 92 ? 1.226 0.105 -5.071 1.00 89.69 92 ILE A C 1
ATOM 721 O O . ILE A 1 92 ? 2.334 0.575 -5.325 1.00 89.69 92 ILE A O 1
ATOM 725 N N . LEU A 1 93 ? 0.593 -0.706 -5.925 1.00 87.94 93 LEU A N 1
ATOM 726 C CA . LEU A 1 93 ? 1.143 -1.062 -7.233 1.00 87.94 93 LEU A CA 1
ATOM 727 C C . LEU A 1 93 ? 1.335 0.171 -8.123 1.00 87.94 93 LEU A C 1
ATOM 729 O O . LEU A 1 93 ? 2.354 0.282 -8.802 1.00 87.94 93 LEU A O 1
ATOM 733 N N . ALA A 1 94 ? 0.380 1.101 -8.124 1.00 90.12 94 ALA A N 1
ATOM 734 C CA . ALA A 1 94 ? 0.489 2.334 -8.893 1.00 90.12 94 ALA A CA 1
ATOM 735 C C . ALA A 1 94 ? 1.665 3.193 -8.406 1.00 90.12 94 ALA A C 1
ATOM 737 O O . ALA A 1 94 ? 2.492 3.609 -9.219 1.00 90.12 94 ALA A O 1
ATOM 738 N N . ALA A 1 95 ? 1.792 3.390 -7.090 1.00 89.12 95 ALA A N 1
ATOM 739 C CA . ALA A 1 95 ? 2.918 4.106 -6.495 1.00 89.12 95 ALA A CA 1
ATOM 740 C C . ALA A 1 95 ? 4.259 3.406 -6.782 1.00 89.12 95 ALA A C 1
ATOM 742 O O . ALA A 1 95 ? 5.254 4.067 -7.089 1.00 89.12 95 ALA A O 1
ATOM 743 N N . PHE A 1 96 ? 4.274 2.070 -6.762 1.00 86.62 96 PHE A N 1
ATOM 744 C CA . PHE A 1 96 ? 5.447 1.265 -7.093 1.00 86.62 96 PHE A CA 1
ATOM 745 C C . PHE A 1 96 ? 5.869 1.480 -8.546 1.00 86.62 96 PHE A C 1
ATOM 747 O O . PHE A 1 96 ? 7.037 1.761 -8.820 1.00 86.62 96 PHE A O 1
ATOM 754 N N . ILE A 1 97 ? 4.923 1.386 -9.485 1.00 87.56 97 ILE A N 1
ATOM 755 C CA . ILE A 1 97 ? 5.177 1.626 -10.908 1.00 87.56 97 ILE A CA 1
ATOM 756 C C . ILE A 1 97 ? 5.718 3.039 -11.092 1.00 87.56 97 ILE A C 1
ATOM 758 O O . ILE A 1 97 ? 6.786 3.195 -11.672 1.00 87.56 97 ILE A O 1
ATOM 762 N N . MET A 1 98 ? 5.038 4.050 -10.547 1.00 86.88 98 MET A N 1
ATOM 763 C CA . MET A 1 98 ? 5.467 5.446 -10.645 1.00 86.88 98 MET A CA 1
ATOM 764 C C . MET A 1 98 ? 6.909 5.642 -10.185 1.00 86.88 98 MET A C 1
ATOM 766 O O . MET A 1 98 ? 7.690 6.260 -10.904 1.00 86.88 98 MET A O 1
ATOM 770 N N . LYS A 1 99 ? 7.282 5.070 -9.034 1.00 85.81 99 LYS A N 1
ATOM 771 C CA . LYS A 1 99 ? 8.643 5.207 -8.512 1.00 85.81 99 LYS A CA 1
ATOM 772 C C . LYS A 1 99 ? 9.688 4.604 -9.449 1.00 85.81 99 LYS A C 1
ATOM 774 O O . LYS A 1 99 ? 10.749 5.186 -9.647 1.00 85.81 99 LYS A O 1
ATOM 779 N N . ASN A 1 100 ? 9.388 3.45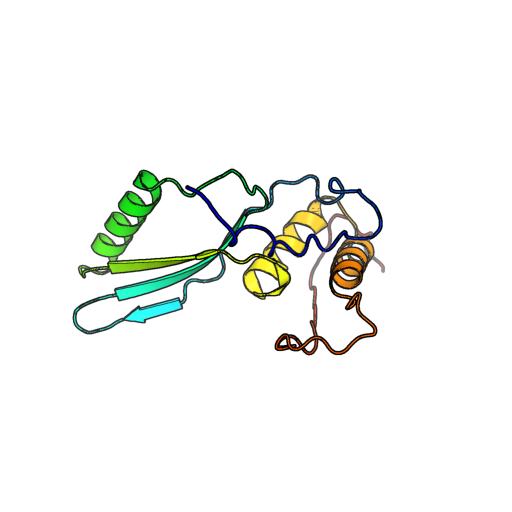5 -10.048 1.00 83.56 100 ASN A N 1
ATOM 780 C CA . ASN A 1 100 ? 10.297 2.796 -10.986 1.00 83.56 100 ASN A CA 1
ATOM 781 C C . ASN A 1 100 ? 10.339 3.489 -12.363 1.00 83.56 100 ASN A C 1
ATOM 783 O O . ASN A 1 100 ? 11.333 3.366 -13.072 1.00 83.56 100 ASN A O 1
ATOM 787 N N . LEU A 1 101 ? 9.304 4.247 -12.745 1.00 85.19 101 LEU A N 1
ATOM 788 C CA . LEU A 1 101 ? 9.294 5.028 -13.991 1.00 85.19 101 LEU A CA 1
ATOM 789 C C . LEU A 1 101 ? 10.181 6.278 -13.947 1.00 85.19 101 LEU A C 1
ATOM 791 O O . LEU A 1 101 ? 10.449 6.855 -14.998 1.00 85.19 101 LEU A O 1
ATOM 795 N N . GLU A 1 102 ? 10.653 6.698 -12.769 1.00 83.19 102 GLU A N 1
ATOM 796 C CA . GLU A 1 102 ? 11.658 7.765 -12.653 1.00 83.19 102 GLU A CA 1
ATOM 797 C C . GLU A 1 102 ? 12.994 7.355 -13.287 1.00 83.19 102 GLU A C 1
ATOM 799 O O . GLU A 1 102 ? 13.712 8.197 -13.824 1.00 83.19 102 GLU A O 1
ATOM 804 N N . THR A 1 103 ? 13.327 6.064 -13.232 1.00 82.44 103 THR A N 1
ATOM 805 C CA . THR A 1 103 ? 14.637 5.538 -13.637 1.00 82.44 103 THR A CA 1
ATOM 806 C C . THR A 1 103 ? 14.563 4.610 -14.846 1.00 82.44 103 THR A C 1
ATOM 808 O O . THR A 1 103 ? 15.513 4.538 -15.627 1.00 82.44 103 THR A O 1
ATOM 811 N N . ASP A 1 104 ? 13.436 3.927 -15.047 1.00 85.25 104 ASP A N 1
ATOM 812 C CA . ASP A 1 104 ? 13.257 2.919 -16.086 1.00 85.25 104 ASP A CA 1
ATOM 813 C C . ASP A 1 104 ? 12.129 3.257 -17.080 1.00 85.25 104 ASP A C 1
ATOM 815 O O . ASP A 1 104 ? 11.219 4.039 -16.809 1.00 85.25 104 ASP A O 1
ATOM 819 N N . ARG A 1 105 ? 12.190 2.647 -18.273 1.00 86.69 105 ARG A N 1
ATOM 820 C CA . ARG A 1 105 ? 11.127 2.751 -19.292 1.00 86.69 105 ARG A CA 1
ATOM 821 C C . ARG A 1 105 ? 9.900 1.945 -18.888 1.00 86.69 105 ARG A C 1
ATOM 823 O O . ARG A 1 105 ? 10.046 0.879 -18.280 1.00 86.69 105 ARG A O 1
ATOM 830 N N . PHE A 1 106 ? 8.719 2.376 -19.326 1.00 87.31 106 PHE A N 1
ATOM 831 C CA . PHE A 1 106 ? 7.460 1.740 -18.949 1.00 87.31 106 PHE A CA 1
ATOM 832 C C . PHE A 1 106 ? 7.415 0.266 -19.327 1.00 87.31 106 PHE A C 1
ATOM 834 O O . PHE A 1 106 ? 7.188 -0.577 -18.463 1.00 87.31 106 PHE A O 1
ATOM 841 N N . GLU A 1 107 ? 7.746 -0.070 -20.573 1.00 85.44 107 GLU A N 1
ATOM 842 C CA . GLU A 1 107 ? 7.768 -1.463 -21.036 1.00 85.44 107 GLU A CA 1
ATOM 843 C C . GLU A 1 107 ? 8.648 -2.364 -20.155 1.00 85.44 107 GLU A C 1
ATOM 845 O O . GLU A 1 107 ? 8.269 -3.492 -19.847 1.00 85.44 107 GLU A O 1
ATOM 850 N N . ARG A 1 108 ? 9.800 -1.866 -19.681 1.00 85.06 108 ARG A N 1
ATOM 851 C CA . ARG A 1 108 ? 10.688 -2.643 -18.803 1.00 85.06 108 ARG A CA 1
ATOM 852 C C . ARG A 1 108 ? 10.086 -2.852 -17.422 1.00 85.06 108 ARG A C 1
ATOM 854 O O . ARG A 1 108 ? 10.150 -3.968 -16.915 1.00 85.06 108 ARG A O 1
ATOM 861 N N . VAL A 1 109 ? 9.508 -1.812 -16.821 1.00 84.12 109 VAL A N 1
ATOM 862 C CA . VAL A 1 109 ? 8.842 -1.917 -15.512 1.00 84.12 109 VAL A CA 1
ATOM 863 C C . VAL A 1 109 ? 7.693 -2.922 -15.584 1.00 84.12 109 VAL A C 1
ATOM 865 O O . VAL A 1 109 ? 7.572 -3.794 -14.727 1.00 84.12 109 VAL A O 1
ATOM 868 N N . ILE A 1 110 ? 6.895 -2.854 -16.645 1.00 83.81 110 ILE A N 1
ATOM 869 C CA . ILE A 1 110 ? 5.740 -3.726 -16.850 1.00 83.81 110 ILE A CA 1
ATOM 870 C C . ILE A 1 110 ? 6.164 -5.171 -17.099 1.00 83.81 110 ILE A C 1
ATOM 872 O O . ILE A 1 110 ? 5.651 -6.071 -16.436 1.00 83.81 110 ILE A O 1
ATOM 876 N N . ASN A 1 111 ? 7.146 -5.401 -17.972 1.00 81.25 111 ASN A N 1
ATOM 877 C CA . ASN A 1 111 ? 7.679 -6.741 -18.209 1.00 81.25 111 ASN A CA 1
ATOM 878 C C . ASN A 1 111 ? 8.276 -7.343 -16.931 1.00 81.25 111 ASN A C 1
ATOM 880 O O . ASN A 1 111 ? 8.063 -8.522 -16.670 1.00 81.25 111 ASN A O 1
ATOM 884 N N . LYS A 1 112 ? 8.955 -6.544 -16.095 1.00 76.69 112 LYS A N 1
ATOM 885 C CA . LYS A 1 112 ? 9.454 -6.991 -14.784 1.00 76.69 112 LYS A CA 1
ATOM 886 C C . LYS A 1 112 ? 8.304 -7.408 -13.863 1.00 76.69 112 LYS A C 1
ATOM 888 O O . LYS A 1 112 ? 8.339 -8.512 -13.328 1.00 76.69 112 LYS A O 1
ATOM 893 N N . ILE A 1 113 ? 7.268 -6.580 -13.722 1.00 75.69 113 ILE A N 1
ATOM 894 C CA . ILE A 1 113 ? 6.095 -6.897 -12.889 1.00 75.69 113 ILE A CA 1
ATOM 895 C C . ILE A 1 113 ? 5.428 -8.186 -13.373 1.00 75.69 113 ILE A C 1
ATOM 897 O O . ILE A 1 113 ? 5.214 -9.091 -12.571 1.00 75.69 113 ILE A O 1
ATOM 901 N N . PHE A 1 114 ? 5.164 -8.312 -14.676 1.00 72.56 114 PHE A N 1
ATOM 902 C CA . PHE A 1 114 ? 4.513 -9.504 -15.215 1.00 72.56 114 PHE A CA 1
ATOM 903 C C . PHE A 1 114 ? 5.398 -10.750 -15.193 1.00 72.56 114 PHE A C 1
ATOM 905 O O . PHE A 1 114 ? 4.884 -11.844 -14.998 1.00 72.56 114 PHE A O 1
ATOM 912 N N . SER A 1 115 ? 6.721 -10.608 -15.295 1.00 69.06 115 SER A N 1
ATOM 913 C CA . SER A 1 115 ? 7.644 -11.741 -15.132 1.00 69.06 115 SER A CA 1
ATOM 914 C C . SER A 1 115 ? 7.663 -12.302 -13.705 1.00 69.06 115 SER A C 1
ATOM 916 O O . SER A 1 115 ? 8.014 -13.459 -13.503 1.00 69.06 115 SER A O 1
ATOM 918 N N . ILE A 1 116 ? 7.272 -11.495 -12.714 1.00 63.88 116 ILE A N 1
ATOM 919 C CA . ILE A 1 116 ? 7.129 -11.921 -11.316 1.00 63.88 116 ILE A CA 1
ATOM 920 C C . ILE A 1 116 ? 5.729 -12.504 -11.071 1.00 63.88 116 ILE A C 1
ATOM 922 O O . ILE A 1 116 ? 5.578 -13.392 -10.237 1.00 63.88 116 ILE A O 1
ATOM 926 N N . THR A 1 117 ? 4.704 -12.024 -11.787 1.00 57.03 117 THR A N 1
ATOM 927 C CA . THR A 1 117 ? 3.320 -12.507 -11.638 1.00 57.03 117 THR A CA 1
ATOM 928 C C . THR A 1 117 ? 2.982 -13.708 -12.517 1.00 57.03 117 THR A C 1
ATOM 930 O O . THR A 1 117 ? 1.907 -14.283 -12.339 1.00 57.03 117 THR A O 1
ATOM 933 N N . THR A 1 118 ? 3.862 -14.133 -13.433 1.00 54.47 118 THR A N 1
ATOM 934 C CA . THR A 1 118 ? 3.699 -15.426 -14.106 1.00 54.47 118 THR A CA 1
ATOM 935 C C . THR A 1 118 ? 3.723 -16.534 -13.054 1.00 54.47 118 THR A C 1
ATOM 937 O O . THR A 1 118 ? 4.724 -16.657 -12.343 1.00 54.47 118 THR A O 1
ATOM 940 N N . PRO A 1 119 ? 2.657 -17.343 -12.929 1.00 50.84 119 PRO A N 1
ATOM 941 C CA . PRO A 1 119 ? 2.626 -18.421 -11.956 1.00 50.84 119 PRO A CA 1
ATOM 942 C C . PRO A 1 119 ? 3.714 -19.436 -12.311 1.00 50.84 119 PRO A C 1
ATOM 944 O O . PRO A 1 119 ? 3.600 -20.175 -13.286 1.00 50.84 119 PRO A O 1
ATOM 947 N N . VAL A 1 120 ? 4.778 -19.493 -11.512 1.00 50.78 120 VAL A N 1
ATOM 948 C CA . VAL A 1 120 ? 5.769 -20.573 -11.576 1.00 50.78 120 VAL A CA 1
ATOM 949 C C . VAL A 1 120 ? 5.197 -21.795 -10.861 1.00 50.78 120 VAL A C 1
ATOM 951 O O . VAL A 1 120 ? 5.775 -22.237 -9.886 1.00 50.78 120 VAL A O 1
ATOM 954 N N . VAL A 1 121 ? 4.052 -22.337 -11.287 1.00 47.84 121 VAL A N 1
ATOM 955 C CA . VAL A 1 121 ? 3.734 -23.753 -11.035 1.00 47.84 121 VAL A CA 1
ATOM 956 C C . VAL A 1 121 ? 2.733 -24.257 -12.077 1.00 47.84 121 VAL A C 1
ATOM 958 O O . VAL A 1 121 ? 1.545 -23.948 -12.039 1.00 47.84 121 VAL A O 1
ATOM 961 N N . SER A 1 122 ? 3.212 -25.117 -12.970 1.00 48.09 122 SER A N 1
ATOM 962 C CA . SER A 1 122 ? 2.406 -26.106 -13.691 1.00 48.09 122 SER A CA 1
ATOM 963 C C . SER A 1 122 ? 1.969 -27.206 -12.713 1.00 48.09 122 SER A C 1
ATOM 965 O O . SER A 1 122 ? 2.433 -28.341 -12.793 1.00 48.09 122 SER A O 1
ATOM 967 N N . GLY A 1 123 ? 1.173 -26.858 -11.707 1.00 47.62 123 GLY A N 1
ATOM 968 C CA . GLY A 1 123 ? 0.798 -27.771 -10.633 1.00 47.62 123 GLY A CA 1
ATOM 969 C C . GLY A 1 123 ? -0.294 -27.168 -9.769 1.00 47.62 123 GLY A C 1
ATOM 970 O O . GLY A 1 123 ? -0.269 -25.973 -9.478 1.00 47.62 123 GLY A O 1
ATOM 971 N N . GLU A 1 124 ? -1.266 -28.001 -9.409 1.00 50.28 124 GLU A N 1
ATOM 972 C CA . GLU A 1 124 ? -2.437 -27.635 -8.616 1.00 50.28 124 GLU A CA 1
ATOM 973 C C . GLU A 1 124 ? -2.009 -26.986 -7.293 1.00 50.28 124 GLU A C 1
ATOM 975 O O . GLU A 1 124 ? -1.639 -27.651 -6.327 1.00 50.28 124 GLU A O 1
ATOM 980 N N . SER A 1 125 ? -2.025 -25.655 -7.259 1.00 48.53 125 SER A N 1
ATOM 981 C CA . SER A 1 125 ? -1.831 -24.898 -6.032 1.00 48.53 125 SER A CA 1
ATOM 982 C C . SER A 1 125 ? -3.206 -24.602 -5.445 1.00 48.53 125 SER A C 1
ATOM 984 O O . SER A 1 125 ? -4.007 -23.875 -6.022 1.00 48.53 125 SER A O 1
ATOM 986 N N . ASN A 1 126 ? -3.475 -25.165 -4.266 1.00 49.00 126 ASN A N 1
ATOM 987 C CA . ASN A 1 126 ? -4.670 -24.918 -3.446 1.00 49.00 126 ASN A CA 1
ATOM 988 C C . ASN A 1 126 ? -4.700 -23.494 -2.840 1.00 49.00 126 ASN A C 1
ATOM 990 O O . ASN A 1 126 ? -5.294 -23.259 -1.788 1.00 49.00 126 ASN A O 1
ATOM 994 N N . LEU A 1 127 ? -4.015 -22.535 -3.466 1.00 43.91 127 LEU A N 1
ATOM 995 C CA . LEU A 1 127 ? -3.973 -21.147 -3.033 1.00 43.91 127 LEU A CA 1
ATOM 996 C C . LEU A 1 127 ? -5.045 -20.375 -3.809 1.00 43.91 127 LEU A C 1
ATOM 998 O O . LEU A 1 127 ? -5.073 -20.467 -5.036 1.00 43.91 127 LEU A O 1
ATOM 1002 N N . PRO A 1 128 ? -5.927 -19.609 -3.141 1.00 46.31 128 PRO A N 1
ATOM 1003 C CA . PRO A 1 128 ? -6.930 -18.813 -3.832 1.00 46.31 128 PRO A CA 1
ATOM 1004 C C . PRO A 1 128 ? -6.256 -17.869 -4.834 1.00 46.31 128 PRO A C 1
ATOM 1006 O O . PRO A 1 128 ? -5.575 -16.918 -4.448 1.00 46.31 128 PRO A O 1
ATOM 1009 N N . SER A 1 129 ? -6.459 -18.116 -6.128 1.00 58.94 129 SER A N 1
ATOM 1010 C CA . SER A 1 129 ? -5.993 -17.258 -7.219 1.00 58.94 129 SER A CA 1
ATOM 1011 C C . SER A 1 129 ? -6.879 -16.009 -7.308 1.00 58.94 129 SER A C 1
ATOM 1013 O O . SER A 1 129 ? -7.647 -15.831 -8.250 1.00 58.94 129 SER A O 1
ATOM 1015 N N . HIS A 1 130 ? -6.851 -15.159 -6.281 1.00 62.69 130 HIS A N 1
ATOM 1016 C CA . HIS A 1 130 ? -7.774 -14.021 -6.183 1.00 62.69 130 HIS A CA 1
ATOM 1017 C C . HIS A 1 130 ? -7.462 -12.889 -7.179 1.00 62.69 130 HIS A C 1
ATOM 1019 O O . HIS A 1 130 ? -8.288 -12.003 -7.380 1.00 62.69 130 HIS A O 1
ATOM 1025 N N . ILE A 1 131 ? -6.296 -12.920 -7.836 1.00 65.81 131 ILE A N 1
ATOM 1026 C CA . ILE A 1 131 ? -5.945 -11.987 -8.912 1.00 65.81 131 ILE A CA 1
ATOM 1027 C C . ILE A 1 131 ? -6.008 -12.735 -10.240 1.00 65.81 131 ILE A C 1
ATOM 1029 O O . ILE A 1 131 ? -5.073 -13.425 -10.633 1.00 65.81 131 ILE A O 1
ATOM 1033 N N . ILE A 1 132 ? -7.130 -12.569 -10.935 1.00 69.31 132 ILE A N 1
ATOM 1034 C CA . ILE A 1 132 ? -7.371 -13.142 -12.268 1.00 69.31 132 ILE A CA 1
ATOM 1035 C C . ILE A 1 132 ? -6.703 -12.338 -13.396 1.00 69.31 132 ILE A C 1
ATOM 1037 O O . ILE A 1 132 ? -6.605 -12.807 -14.525 1.00 69.31 132 ILE A O 1
ATOM 1041 N N . GLY A 1 133 ? -6.249 -11.116 -13.107 1.00 73.25 133 GLY A N 1
ATOM 1042 C CA . GLY A 1 133 ? -5.570 -10.259 -14.072 1.00 73.25 133 GLY A CA 1
ATOM 1043 C C . GLY A 1 133 ? -5.277 -8.869 -13.520 1.00 73.25 133 GLY A C 1
ATOM 1044 O O . GLY A 1 133 ? -5.934 -8.396 -12.595 1.00 73.25 133 GLY A O 1
ATOM 1045 N N . ILE A 1 134 ? -4.284 -8.203 -14.110 1.00 80.38 134 ILE A N 1
ATOM 1046 C CA . ILE A 1 134 ? -3.892 -6.833 -13.771 1.00 80.38 134 ILE A CA 1
ATOM 1047 C C . ILE A 1 134 ? -3.986 -5.994 -15.042 1.00 80.38 134 ILE A C 1
ATOM 1049 O O . ILE A 1 134 ? -3.374 -6.319 -16.058 1.00 80.38 134 ILE A O 1
ATOM 1053 N N . LYS A 1 135 ? -4.744 -4.896 -14.986 1.00 87.19 135 LYS A N 1
ATOM 1054 C CA . LYS A 1 135 ? -4.860 -3.934 -16.085 1.00 87.19 135 LYS A CA 1
ATOM 1055 C C . LYS A 1 135 ? -4.190 -2.626 -15.698 1.00 87.19 135 LYS A C 1
ATOM 1057 O O . LYS A 1 135 ? -4.650 -1.949 -14.785 1.00 87.19 135 LYS A O 1
ATOM 1062 N N . ILE A 1 136 ? -3.147 -2.250 -16.433 1.00 86.38 136 ILE A N 1
ATOM 1063 C CA . ILE A 1 136 ? -2.384 -1.023 -16.186 1.00 86.38 136 ILE A CA 1
ATOM 1064 C C . ILE A 1 136 ? -2.679 -0.030 -17.308 1.00 86.38 136 ILE A C 1
ATOM 1066 O O . ILE A 1 136 ? -2.644 -0.373 -18.489 1.00 86.38 136 ILE A O 1
ATOM 1070 N N . ARG A 1 137 ? -3.009 1.204 -16.927 1.00 89.25 137 ARG A N 1
ATOM 1071 C CA . ARG A 1 137 ? -3.213 2.332 -17.839 1.00 89.25 137 ARG A CA 1
ATOM 1072 C C . ARG A 1 137 ? -2.356 3.488 -17.360 1.00 89.25 137 ARG A C 1
ATOM 1074 O O . ARG A 1 137 ? -2.326 3.776 -16.169 1.00 89.25 137 ARG A O 1
ATOM 1081 N N . LEU A 1 138 ? -1.693 4.139 -18.299 1.00 86.19 138 LEU A N 1
ATOM 1082 C CA . LEU A 1 138 ? -0.803 5.258 -18.050 1.00 86.19 138 LEU A CA 1
ATOM 1083 C C . LEU A 1 138 ? -1.225 6.415 -18.946 1.00 86.19 138 LEU A C 1
ATOM 1085 O O . LEU A 1 138 ? -1.623 6.198 -20.090 1.00 86.19 138 LEU A O 1
ATOM 1089 N N . ALA A 1 139 ? -1.168 7.627 -18.412 1.00 86.25 139 ALA A N 1
ATOM 1090 C CA . ALA A 1 139 ? -1.512 8.840 -19.133 1.00 86.25 139 ALA A CA 1
ATOM 1091 C C . ALA A 1 139 ? -0.471 9.924 -18.845 1.00 86.25 139 ALA A C 1
ATOM 1093 O O . ALA A 1 139 ? 0.072 9.989 -17.743 1.00 86.25 139 ALA A O 1
ATOM 1094 N N . GLY A 1 140 ? -0.232 10.789 -19.831 1.00 85.50 140 GLY A N 1
ATOM 1095 C CA . GLY A 1 140 ? 0.684 11.922 -19.715 1.00 85.50 140 GLY A CA 1
ATOM 1096 C C . GLY A 1 140 ? 2.091 11.649 -20.247 1.00 85.50 140 GLY A C 1
ATOM 1097 O O . GLY A 1 140 ? 2.334 10.686 -20.972 1.00 85.50 140 GLY A O 1
ATOM 1098 N N . ARG A 1 141 ? 3.014 12.558 -19.918 1.00 83.50 141 ARG A N 1
ATOM 1099 C CA . ARG A 1 141 ? 4.408 12.512 -20.371 1.00 83.50 141 ARG A CA 1
ATOM 1100 C C . ARG A 1 141 ? 5.248 11.673 -19.418 1.00 83.50 141 ARG A C 1
ATOM 1102 O O . ARG A 1 141 ? 5.279 11.949 -18.222 1.00 83.50 141 ARG A O 1
ATOM 1109 N N . LEU A 1 142 ? 5.996 10.727 -19.970 1.00 84.38 142 LEU A N 1
ATOM 1110 C CA . LEU A 1 142 ? 6.989 9.958 -19.231 1.00 84.38 142 LEU A CA 1
ATOM 1111 C C . LEU A 1 142 ? 8.366 10.563 -19.438 1.00 84.38 142 LEU A C 1
ATOM 1113 O O . LEU A 1 142 ? 8.738 10.905 -20.555 1.00 84.38 142 LEU A O 1
ATOM 1117 N N . VAL A 1 143 ? 9.116 10.707 -18.351 1.00 81.12 143 VAL A N 1
ATOM 1118 C CA . VAL A 1 143 ? 10.451 11.318 -18.382 1.00 81.12 143 VAL A CA 1
ATOM 1119 C C . VAL A 1 143 ? 11.455 10.406 -19.094 1.00 81.12 143 VAL A C 1
ATOM 1121 O O . VAL A 1 143 ? 12.360 10.882 -19.772 1.00 81.12 143 VAL A O 1
ATOM 1124 N N . THR A 1 144 ? 11.274 9.091 -18.975 1.00 83.75 144 THR A N 1
ATOM 1125 C CA . THR A 1 144 ? 12.184 8.067 -19.505 1.00 83.75 144 THR A CA 1
ATOM 1126 C C . THR A 1 144 ? 11.886 7.662 -20.950 1.00 83.75 144 THR A C 1
ATOM 1128 O O . THR A 1 144 ? 12.627 6.856 -21.527 1.00 83.75 144 THR A O 1
ATOM 1131 N N . GLU A 1 145 ? 10.833 8.219 -21.556 1.00 81.62 145 GLU A N 1
ATOM 1132 C CA . GLU A 1 145 ? 10.413 7.897 -22.918 1.00 81.62 145 GLU A CA 1
ATOM 1133 C C . GLU A 1 145 ? 10.443 9.129 -23.827 1.00 81.62 145 GLU A C 1
ATOM 1135 O O . GLU A 1 145 ? 10.027 10.216 -23.426 1.00 81.62 145 GLU A O 1
ATOM 1140 N N . PRO A 1 146 ? 10.931 8.981 -25.071 1.00 78.12 146 PRO A N 1
ATOM 1141 C CA . PRO A 1 146 ? 10.900 10.069 -26.032 1.00 78.12 146 PRO A CA 1
ATOM 1142 C C . PRO A 1 146 ? 9.455 10.374 -26.434 1.00 78.12 146 PRO A C 1
ATOM 1144 O O . PRO A 1 146 ? 8.645 9.463 -26.624 1.00 78.12 146 PRO A O 1
ATOM 1147 N N . SER A 1 147 ? 9.144 11.655 -26.636 1.00 76.75 147 SER A N 1
ATOM 1148 C CA . SER A 1 147 ? 7.883 12.056 -27.256 1.00 76.75 147 SER A CA 1
ATOM 1149 C C . SER A 1 147 ? 7.819 11.477 -28.668 1.00 76.75 147 SER A C 1
ATOM 1151 O O . SER A 1 147 ? 8.640 11.831 -29.518 1.00 76.75 147 SER A O 1
ATOM 1153 N N . ARG A 1 148 ? 6.867 10.576 -28.915 1.00 67.38 148 ARG A N 1
ATOM 1154 C CA . ARG A 1 148 ? 6.554 10.132 -30.274 1.00 67.38 148 ARG A CA 1
ATOM 1155 C C . ARG A 1 148 ? 5.626 11.179 -30.914 1.00 67.38 148 ARG A C 1
ATOM 1157 O O . ARG A 1 148 ? 4.653 11.543 -30.252 1.00 67.38 148 ARG A O 1
ATOM 1164 N N . PRO A 1 149 ? 5.971 11.712 -32.100 1.00 59.84 149 PRO A N 1
ATOM 1165 C CA . PRO A 1 149 ? 5.137 12.668 -32.827 1.00 59.84 149 PRO A CA 1
ATOM 1166 C C . PRO A 1 149 ? 3.851 12.030 -33.361 1.00 59.84 149 PRO A C 1
ATOM 1168 O O . PRO A 1 149 ? 3.838 10.790 -33.553 1.00 59.84 149 PRO A O 1
#

InterPro domains:
  IPR007980 Small ribosomal subunit protein uS3m, fungi [PF05316] (29-145)

Radius of gyration: 19.68 Å; chains: 1; bounding box: 40×46×58 Å